Protein AF-A0A1Q4VQX5-F1 (afdb_monomer_lite)

pLDDT: mean 73.97, std 16.69, range [43.31, 92.75]

Secondary structure (DSSP, 8-state):
---GGGGGS-HHHHHHHHHHHHHHSTT--HHHHHHHHHHHHHHHHHHHH-TT------HHHHHHHHTSPPSPPPP-PPPPPPTT-PPPP---------------

Structure (mmCIF, N/CA/C/O backbone):
data_AF-A0A1Q4VQX5-F1
#
_entry.id   AF-A0A1Q4VQX5-F1
#
loop_
_atom_site.group_PDB
_atom_site.id
_atom_site.type_symbol
_atom_site.label_atom_id
_atom_site.label_alt_id
_atom_site.label_comp_id
_atom_site.label_asym_id
_atom_site.label_entity_id
_atom_site.label_seq_id
_atom_site.pdbx_PDB_ins_code
_atom_site.Cartn_x
_atom_site.Cartn_y
_atom_site.Cartn_z
_atom_site.occupancy
_atom_site.B_iso_or_equiv
_atom_site.auth_seq_id
_atom_site.auth_comp_id
_atom_site.auth_asym_id
_atom_site.auth_atom_id
_atom_site.pdbx_PDB_model_num
ATOM 1 N N . MET A 1 1 ? 8.903 11.183 5.050 1.00 47.25 1 MET A N 1
ATOM 2 C CA . MET A 1 1 ? 9.097 9.931 5.806 1.00 47.25 1 MET A CA 1
ATOM 3 C C . MET A 1 1 ? 8.687 8.812 4.871 1.00 47.25 1 MET A C 1
ATOM 5 O O . MET A 1 1 ? 7.566 8.856 4.380 1.00 47.25 1 MET A O 1
ATOM 9 N N . GLU A 1 2 ? 9.611 7.928 4.507 1.00 60.16 2 GLU A N 1
ATOM 10 C CA . GLU A 1 2 ? 9.315 6.804 3.613 1.00 60.16 2 GLU A CA 1
ATOM 11 C C . GLU A 1 2 ? 8.296 5.882 4.298 1.00 60.16 2 GLU A C 1
ATOM 13 O O . GLU A 1 2 ? 8.430 5.588 5.487 1.00 60.16 2 GLU A O 1
ATOM 18 N N . ASN A 1 3 ? 7.222 5.508 3.598 1.00 67.19 3 ASN A N 1
ATOM 19 C CA . ASN A 1 3 ? 6.211 4.629 4.177 1.00 67.19 3 ASN A CA 1
ATOM 20 C C . ASN A 1 3 ? 6.762 3.194 4.165 1.00 67.19 3 ASN A C 1
ATOM 22 O O . ASN A 1 3 ? 7.027 2.690 3.073 1.00 67.19 3 ASN A O 1
ATOM 26 N N . PRO A 1 4 ? 6.897 2.511 5.318 1.00 74.88 4 PRO A N 1
ATOM 27 C CA . PRO A 1 4 ? 7.467 1.163 5.379 1.00 74.88 4 PRO A CA 1
ATOM 28 C C . PRO A 1 4 ? 6.699 0.140 4.529 1.00 74.88 4 PRO A C 1
ATOM 30 O O . PRO A 1 4 ? 7.265 -0.875 4.138 1.00 74.88 4 PRO A O 1
ATOM 33 N N . ALA A 1 5 ? 5.437 0.415 4.182 1.00 75.12 5 ALA A N 1
ATOM 34 C CA . ALA A 1 5 ? 4.666 -0.400 3.248 1.00 75.12 5 ALA A CA 1
ATOM 35 C C . ALA A 1 5 ? 5.308 -0.479 1.849 1.00 75.12 5 ALA A C 1
ATOM 37 O O . ALA A 1 5 ? 5.175 -1.494 1.175 1.00 75.12 5 ALA A O 1
ATOM 38 N N . HIS A 1 6 ? 6.044 0.552 1.425 1.00 76.62 6 HIS A N 1
ATOM 39 C CA . HIS A 1 6 ? 6.742 0.587 0.137 1.00 76.62 6 HIS A CA 1
ATOM 40 C C . HIS A 1 6 ? 7.858 -0.468 0.041 1.00 76.62 6 HIS A C 1
ATOM 42 O O . HIS A 1 6 ? 8.197 -0.904 -1.053 1.00 76.62 6 HIS A O 1
ATOM 48 N N . ALA A 1 7 ? 8.399 -0.913 1.180 1.00 81.81 7 ALA A N 1
ATOM 49 C CA . ALA A 1 7 ? 9.442 -1.935 1.245 1.00 81.81 7 ALA A CA 1
ATOM 50 C C . ALA A 1 7 ? 8.899 -3.375 1.164 1.00 81.81 7 ALA A C 1
ATOM 52 O O . ALA A 1 7 ? 9.682 -4.322 1.145 1.00 81.81 7 ALA A O 1
ATOM 53 N N . LEU A 1 8 ? 7.572 -3.562 1.127 1.00 84.38 8 LEU A N 1
ATOM 54 C CA . LEU A 1 8 ? 6.953 -4.890 1.024 1.00 84.38 8 LEU A CA 1
ATOM 55 C C . LEU A 1 8 ? 7.036 -5.483 -0.384 1.00 84.38 8 LEU A C 1
ATOM 57 O O . LEU A 1 8 ? 6.838 -6.685 -0.540 1.00 84.38 8 LEU A O 1
ATOM 61 N N . LEU A 1 9 ? 7.329 -4.655 -1.389 1.00 86.12 9 LEU A N 1
ATOM 62 C CA . LEU A 1 9 ? 7.550 -5.078 -2.766 1.00 86.12 9 LEU A CA 1
ATOM 63 C C . LEU A 1 9 ? 8.932 -4.614 -3.247 1.00 86.12 9 LEU A C 1
ATOM 65 O O . LEU A 1 9 ? 9.359 -3.505 -2.911 1.00 86.12 9 LEU A O 1
ATOM 69 N N . PRO A 1 10 ? 9.614 -5.401 -4.098 1.00 89.00 10 PRO A N 1
ATOM 70 C CA . PRO A 1 10 ? 10.708 -4.895 -4.915 1.00 89.00 10 PRO A CA 1
ATOM 71 C C . PRO A 1 10 ? 10.251 -3.684 -5.739 1.00 89.00 10 PRO A C 1
ATOM 73 O O . PRO A 1 10 ? 9.117 -3.637 -6.216 1.00 89.00 10 PRO A O 1
ATOM 76 N N . ALA A 1 11 ? 11.147 -2.723 -5.981 1.00 86.06 11 ALA A N 1
ATOM 77 C CA . ALA A 1 11 ? 10.809 -1.497 -6.713 1.00 86.06 11 ALA A CA 1
ATOM 78 C C . ALA A 1 11 ? 10.208 -1.764 -8.110 1.00 86.06 11 ALA A C 1
ATOM 80 O O . ALA A 1 11 ? 9.307 -1.048 -8.544 1.00 86.06 11 ALA A O 1
ATOM 81 N N . SER A 1 12 ? 10.670 -2.809 -8.804 1.00 85.31 12 SER A N 1
ATOM 82 C CA . SER A 1 12 ? 10.137 -3.225 -10.107 1.00 85.31 12 SER A CA 1
ATOM 83 C C . SER A 1 12 ? 8.691 -3.722 -10.024 1.00 85.31 12 SER A C 1
ATOM 85 O O . SER A 1 12 ? 7.866 -3.321 -10.843 1.00 85.31 12 SER A O 1
ATOM 87 N N . GLU A 1 13 ? 8.358 -4.539 -9.022 1.00 87.88 13 GLU A N 1
ATOM 88 C CA . GLU A 1 13 ? 6.985 -5.005 -8.794 1.00 87.88 13 GLU A CA 1
ATOM 89 C C . GLU A 1 13 ? 6.078 -3.861 -8.351 1.00 87.88 13 GLU A C 1
ATOM 91 O O . GLU A 1 13 ? 4.962 -3.734 -8.846 1.00 87.88 13 GLU A O 1
ATOM 96 N N . PHE A 1 14 ? 6.574 -2.968 -7.494 1.00 88.56 14 PHE A N 1
ATOM 97 C CA . PHE A 1 14 ? 5.827 -1.783 -7.086 1.00 88.56 14 PHE A CA 1
ATOM 98 C C . PHE A 1 14 ? 5.426 -0.922 -8.296 1.00 88.56 14 PHE A C 1
ATOM 100 O O . PHE A 1 14 ? 4.278 -0.486 -8.410 1.00 88.56 14 PHE A O 1
ATOM 107 N N . LEU A 1 15 ? 6.351 -0.701 -9.238 1.00 89.12 15 LEU A N 1
ATOM 108 C CA . LEU A 1 15 ? 6.062 0.028 -10.475 1.00 89.12 15 LEU A CA 1
ATOM 109 C C . LEU A 1 15 ? 5.065 -0.717 -11.372 1.00 89.12 15 LEU A C 1
ATOM 111 O O . LEU A 1 15 ? 4.138 -0.084 -11.879 1.00 89.12 15 LEU A O 1
ATOM 115 N N . ALA A 1 16 ? 5.213 -2.035 -11.526 1.00 88.06 16 ALA A N 1
ATOM 116 C CA . ALA A 1 16 ? 4.313 -2.858 -12.337 1.00 88.06 16 ALA A CA 1
ATOM 117 C C . ALA A 1 16 ? 2.871 -2.859 -11.794 1.00 88.06 16 ALA A C 1
ATOM 119 O O . ALA A 1 16 ? 1.907 -2.683 -12.545 1.00 88.06 16 ALA A O 1
ATOM 120 N N . VAL A 1 17 ? 2.708 -2.976 -10.475 1.00 87.94 17 VAL A N 1
ATOM 121 C CA . VAL A 1 17 ? 1.391 -2.918 -9.829 1.00 87.94 17 VAL A CA 1
ATOM 122 C C . VAL A 1 17 ? 0.797 -1.511 -9.941 1.00 87.94 17 VAL A C 1
ATOM 124 O O . VAL A 1 17 ? -0.375 -1.361 -10.290 1.00 87.94 17 VAL A O 1
ATOM 127 N N . LYS A 1 18 ? 1.597 -0.454 -9.733 1.00 90.00 18 LYS A N 1
ATOM 128 C CA . LYS A 1 18 ? 1.142 0.937 -9.914 1.00 90.00 18 LYS A CA 1
ATOM 129 C C . LYS A 1 18 ? 0.646 1.198 -11.338 1.00 90.00 18 LYS A C 1
ATOM 131 O O . LYS A 1 18 ? -0.355 1.895 -11.528 1.00 90.00 18 LYS A O 1
ATOM 136 N N . GLU A 1 19 ? 1.337 0.662 -12.339 1.00 88.50 19 GLU A N 1
ATOM 137 C CA . GLU A 1 19 ? 0.908 0.759 -13.733 1.00 88.50 19 GLU A CA 1
ATOM 138 C C . GLU A 1 19 ? -0.416 0.028 -13.965 1.00 88.50 19 GLU A C 1
ATOM 140 O O . GLU A 1 19 ? -1.327 0.610 -14.549 1.00 88.50 19 GLU A O 1
ATOM 145 N N . THR A 1 20 ? -0.569 -1.176 -13.413 1.00 87.31 20 THR A N 1
ATOM 146 C CA . THR A 1 20 ? -1.816 -1.954 -13.486 1.00 87.31 20 THR A CA 1
ATOM 147 C C . THR A 1 20 ? -3.005 -1.175 -12.915 1.00 87.31 20 THR A C 1
ATOM 149 O O . THR A 1 20 ? -4.037 -1.055 -13.575 1.00 87.31 20 THR A O 1
ATOM 152 N N . ILE A 1 21 ? -2.844 -0.553 -11.739 1.00 87.12 21 ILE A N 1
ATOM 153 C CA . ILE A 1 21 ? -3.873 0.306 -11.123 1.00 87.12 21 ILE A CA 1
ATOM 154 C C . ILE A 1 21 ? -4.208 1.493 -12.033 1.00 87.12 21 ILE A C 1
ATOM 156 O O . ILE A 1 21 ? -5.378 1.830 -12.214 1.00 87.12 21 ILE A O 1
ATOM 160 N N . THR A 1 22 ? -3.190 2.122 -12.625 1.00 87.88 22 THR A N 1
ATOM 161 C CA . THR A 1 22 ? -3.365 3.282 -13.514 1.00 87.88 22 THR A CA 1
ATOM 162 C C . THR A 1 22 ? -4.110 2.903 -14.799 1.00 87.88 22 THR A C 1
ATOM 164 O O . THR A 1 22 ? -4.978 3.646 -15.249 1.00 87.88 22 THR A O 1
ATOM 167 N N . VAL A 1 23 ? -3.801 1.745 -15.392 1.00 84.50 23 VAL A N 1
ATOM 168 C CA . VAL A 1 23 ? -4.459 1.240 -16.609 1.00 84.50 23 VAL A CA 1
ATOM 169 C C . VAL A 1 23 ? -5.903 0.826 -16.327 1.00 84.50 23 VAL A C 1
ATOM 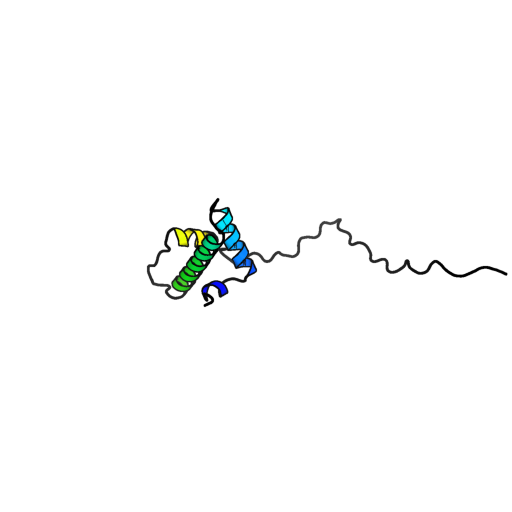171 O O . VAL A 1 23 ? -6.794 1.158 -17.109 1.00 84.50 23 VAL A O 1
ATOM 174 N N . GLY A 1 24 ? -6.148 0.152 -15.198 1.00 82.38 24 GLY A N 1
ATOM 175 C CA . GLY A 1 24 ? -7.493 -0.232 -14.762 1.00 82.38 24 GLY A CA 1
ATOM 176 C C . GLY A 1 24 ? -8.401 0.967 -14.471 1.00 82.38 24 GLY A C 1
ATOM 177 O O . GLY A 1 24 ? -9.616 0.873 -14.631 1.00 82.38 24 GLY A O 1
ATOM 178 N N . ASN A 1 25 ? -7.815 2.118 -14.129 1.00 79.69 25 ASN A N 1
ATOM 179 C CA . ASN A 1 25 ? -8.529 3.340 -13.775 1.00 79.69 25 ASN A CA 1
ATOM 180 C C . ASN A 1 25 ? -8.251 4.464 -14.776 1.00 79.69 25 ASN A C 1
ATOM 182 O O . ASN A 1 25 ? -7.472 5.389 -14.526 1.00 79.69 25 ASN A O 1
ATOM 186 N N . ARG A 1 26 ? -8.908 4.393 -15.938 1.00 79.38 26 ARG A N 1
ATOM 187 C CA . ARG A 1 26 ? -8.703 5.347 -17.036 1.00 79.38 26 ARG A CA 1
ATOM 188 C C . ARG A 1 26 ? -8.918 6.795 -16.558 1.00 79.38 26 ARG A C 1
ATOM 190 O O . ARG A 1 26 ? -9.991 7.143 -16.079 1.00 79.38 26 ARG A O 1
ATOM 197 N N . GLY A 1 27 ? -7.900 7.644 -16.719 1.00 81.06 27 GLY A N 1
ATOM 198 C CA . GLY A 1 27 ? -7.928 9.052 -16.293 1.00 81.06 27 GLY A CA 1
ATOM 199 C C . GLY A 1 27 ? -7.455 9.307 -14.855 1.00 81.06 27 GLY A C 1
ATOM 200 O O . GLY A 1 27 ? -7.400 10.460 -14.432 1.00 81.06 27 GLY A O 1
ATOM 201 N N . MET A 1 28 ? -7.071 8.267 -14.109 1.00 87.56 28 MET A N 1
ATOM 202 C CA . MET A 1 28 ? -6.513 8.417 -12.767 1.00 87.56 28 MET A CA 1
ATOM 203 C C . MET A 1 28 ? -5.072 8.968 -12.805 1.00 87.56 28 MET A C 1
ATOM 205 O O . MET A 1 28 ? -4.224 8.441 -13.531 1.00 87.56 28 MET A O 1
ATOM 209 N N . PRO A 1 29 ? -4.736 9.984 -11.984 1.00 89.81 29 PRO A N 1
ATOM 210 C CA . PRO A 1 29 ? -3.359 10.447 -11.831 1.00 89.81 29 PRO A CA 1
ATOM 211 C C . PRO A 1 29 ? -2.441 9.370 -11.233 1.00 89.81 29 PRO A C 1
ATOM 213 O O . PRO A 1 29 ? -2.797 8.712 -10.255 1.00 89.81 29 PRO A O 1
ATOM 216 N N . ARG A 1 30 ? -1.202 9.262 -11.732 1.00 85.88 30 ARG A N 1
ATOM 217 C CA . ARG A 1 30 ? -0.205 8.285 -11.240 1.00 85.88 30 ARG A CA 1
ATOM 218 C C . ARG A 1 30 ? 0.101 8.419 -9.742 1.00 85.88 30 ARG A C 1
ATOM 220 O O . ARG A 1 30 ? 0.307 7.414 -9.071 1.00 85.88 30 ARG A O 1
ATOM 227 N N . LEU A 1 31 ? 0.093 9.643 -9.208 1.00 89.25 31 LEU A N 1
ATOM 228 C CA . LEU A 1 31 ? 0.268 9.889 -7.769 1.00 89.25 31 LEU A CA 1
ATOM 229 C C . LEU A 1 31 ? -0.904 9.348 -6.939 1.00 89.25 31 LEU A C 1
ATOM 231 O O . LEU A 1 31 ? -0.716 8.922 -5.802 1.00 89.25 31 LEU A O 1
ATOM 235 N N . THR A 1 32 ? -2.115 9.335 -7.499 1.00 90.44 32 THR A N 1
ATOM 236 C CA . THR A 1 32 ? -3.280 8.716 -6.860 1.00 90.44 32 THR A CA 1
ATOM 237 C C . THR A 1 32 ? -3.134 7.198 -6.855 1.00 90.44 32 THR A C 1
ATOM 239 O O . THR A 1 32 ? -3.295 6.593 -5.800 1.00 90.44 32 THR A O 1
ATOM 242 N N . ALA A 1 33 ? -2.734 6.597 -7.980 1.00 88.62 33 ALA A N 1
ATOM 243 C CA . ALA A 1 33 ? -2.468 5.159 -8.061 1.00 88.62 33 ALA A CA 1
ATOM 244 C C . ALA A 1 33 ? -1.391 4.706 -7.055 1.00 88.62 33 ALA A C 1
ATOM 246 O O . ALA A 1 33 ? -1.544 3.686 -6.390 1.00 88.62 33 ALA A O 1
ATOM 247 N N . GLU A 1 34 ? -0.334 5.501 -6.869 1.00 91.31 34 GLU A N 1
ATOM 248 C CA . GLU A 1 34 ? 0.696 5.239 -5.858 1.00 91.31 34 GLU A CA 1
ATOM 249 C C . GLU A 1 34 ? 0.143 5.266 -4.429 1.00 91.31 34 GLU A C 1
ATOM 251 O O . GLU A 1 34 ? 0.403 4.362 -3.637 1.00 91.31 34 GLU A O 1
ATOM 256 N N . ARG A 1 35 ? -0.670 6.276 -4.098 1.00 90.75 35 ARG A N 1
ATOM 257 C CA . ARG A 1 35 ? -1.316 6.380 -2.781 1.00 90.75 35 ARG A CA 1
ATOM 258 C C . ARG A 1 35 ? -2.269 5.220 -2.511 1.00 90.75 35 ARG A C 1
ATOM 260 O O . ARG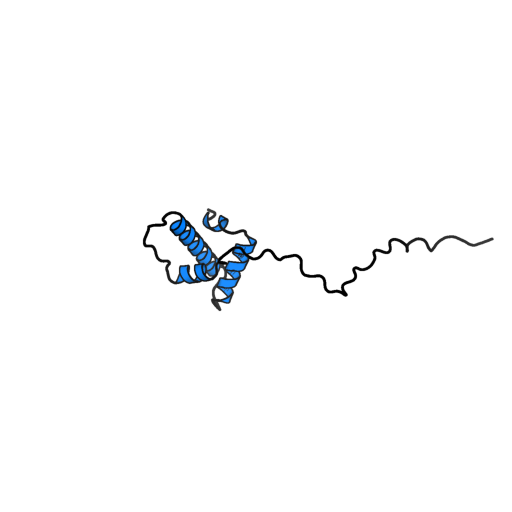 A 1 35 ? -2.396 4.818 -1.356 1.00 90.75 35 ARG A O 1
ATOM 267 N N . ILE A 1 36 ? -2.943 4.716 -3.543 1.00 90.62 36 ILE A N 1
ATOM 268 C CA . ILE A 1 36 ? -3.808 3.535 -3.461 1.00 90.62 36 ILE A CA 1
ATOM 269 C C . ILE A 1 36 ? -2.965 2.296 -3.156 1.00 90.62 36 ILE A C 1
ATOM 271 O O . ILE A 1 36 ? -3.241 1.601 -2.180 1.00 90.62 36 ILE A O 1
ATOM 275 N N . LEU A 1 37 ? -1.891 2.074 -3.919 1.00 91.50 37 LEU A N 1
ATOM 276 C CA . LEU A 1 37 ? -0.987 0.942 -3.721 1.00 91.50 37 LEU A CA 1
ATOM 277 C C . LEU A 1 37 ? -0.377 0.929 -2.314 1.00 91.50 37 LEU A C 1
ATOM 279 O O . LEU A 1 37 ? -0.396 -0.091 -1.631 1.00 91.50 37 LEU A O 1
ATOM 283 N N . VAL A 1 38 ? 0.104 2.076 -1.835 1.00 92.75 38 VAL A N 1
ATOM 284 C CA . VAL A 1 38 ? 0.684 2.195 -0.489 1.00 92.75 38 VAL A CA 1
ATOM 285 C C . VAL A 1 38 ? -0.338 1.866 0.608 1.00 92.75 38 VAL A C 1
ATOM 2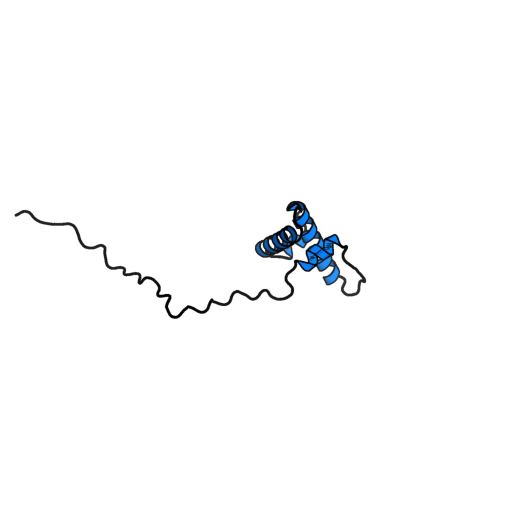87 O O . VAL A 1 38 ? 0.010 1.214 1.592 1.00 92.75 38 VAL A O 1
ATOM 290 N N . GLN A 1 39 ? -1.600 2.276 0.452 1.00 91.69 39 GLN A N 1
ATOM 291 C CA . GLN A 1 39 ? -2.657 1.942 1.413 1.00 91.69 39 GLN A CA 1
ATOM 292 C C . GLN A 1 39 ? -3.056 0.463 1.354 1.00 91.69 39 GLN A C 1
ATOM 294 O O . GLN A 1 39 ? -3.281 -0.134 2.406 1.00 91.69 39 GLN A O 1
ATOM 299 N N . ALA A 1 40 ? -3.087 -0.141 0.163 1.00 90.56 40 ALA A N 1
ATOM 300 C CA . ALA A 1 40 ? -3.296 -1.579 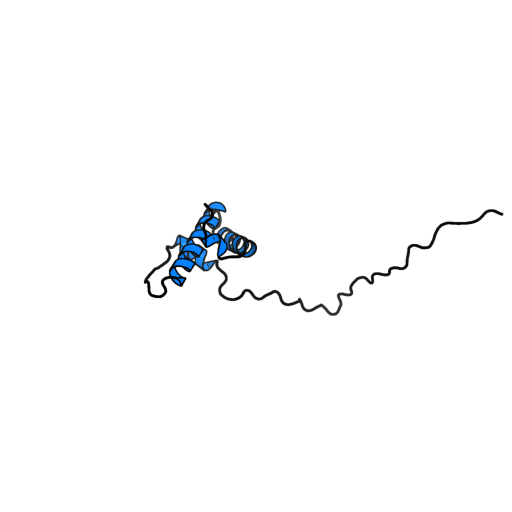-0.001 1.00 90.56 40 ALA A CA 1
ATOM 301 C C . ALA A 1 40 ? -2.202 -2.388 0.705 1.00 90.56 40 ALA A C 1
ATOM 303 O O . ALA A 1 40 ? -2.508 -3.270 1.504 1.00 90.56 40 ALA A O 1
ATOM 304 N N . LEU A 1 41 ? -0.933 -2.022 0.511 1.00 91.31 41 LEU A N 1
ATOM 305 C CA . LEU A 1 41 ? 0.203 -2.659 1.183 1.00 91.31 41 LEU A CA 1
ATOM 306 C C . LEU A 1 41 ? 0.154 -2.488 2.708 1.00 91.31 41 LEU A C 1
ATOM 308 O O . LEU A 1 41 ? 0.406 -3.442 3.445 1.00 91.31 41 LEU A O 1
ATOM 312 N N . ALA A 1 42 ? -0.226 -1.305 3.197 1.00 89.56 42 ALA A N 1
ATOM 313 C CA . ALA A 1 42 ? -0.418 -1.079 4.627 1.00 89.56 42 ALA A CA 1
ATOM 314 C C . ALA A 1 42 ? -1.539 -1.965 5.196 1.00 89.56 42 ALA A C 1
ATOM 316 O O . ALA A 1 42 ? -1.349 -2.592 6.237 1.00 89.56 42 ALA A O 1
ATOM 317 N N . PHE A 1 43 ? -2.671 -2.075 4.495 1.00 88.56 43 PHE A N 1
ATOM 318 C CA . PHE A 1 43 ? -3.773 -2.945 4.899 1.00 88.56 43 PHE A CA 1
ATOM 319 C C . PHE A 1 43 ? -3.357 -4.423 4.920 1.00 88.56 43 PHE A C 1
ATOM 321 O O . PHE A 1 43 ? -3.620 -5.106 5.908 1.00 88.56 43 PHE A O 1
ATOM 328 N N . VAL A 1 44 ? -2.643 -4.906 3.897 1.00 88.31 44 VAL A N 1
ATOM 329 C CA . VAL A 1 44 ? -2.102 -6.279 3.852 1.00 88.31 44 VAL A CA 1
ATOM 330 C C . VAL A 1 44 ? -1.159 -6.536 5.031 1.00 88.31 44 VAL A C 1
ATOM 332 O O . VAL A 1 44 ? -1.287 -7.557 5.706 1.00 88.31 44 VAL A O 1
ATOM 335 N N . ALA A 1 45 ? -0.257 -5.600 5.341 1.00 90.06 45 ALA A N 1
ATOM 336 C CA . ALA A 1 45 ? 0.635 -5.713 6.494 1.00 90.06 45 ALA A CA 1
ATOM 337 C C . ALA A 1 45 ? -0.136 -5.767 7.823 1.00 90.06 45 ALA A C 1
ATOM 339 O O . ALA A 1 45 ? 0.186 -6.566 8.706 1.00 90.06 45 ALA A O 1
ATOM 340 N N . THR A 1 46 ? -1.182 -4.949 7.965 1.00 90.50 46 THR A N 1
ATOM 341 C CA . THR A 1 46 ? -2.072 -4.974 9.130 1.00 90.50 46 THR A CA 1
ATOM 342 C C . THR A 1 46 ? -2.822 -6.304 9.230 1.00 90.50 46 THR A C 1
ATOM 344 O O . THR A 1 46 ? -2.803 -6.917 10.295 1.00 90.50 46 THR A O 1
ATOM 347 N N . ALA A 1 47 ? -3.417 -6.799 8.144 1.00 89.00 47 ALA A N 1
ATOM 348 C CA . ALA A 1 47 ? -4.129 -8.078 8.112 1.00 89.00 47 ALA A CA 1
ATOM 349 C C . ALA A 1 47 ? -3.205 -9.264 8.437 1.00 89.00 47 ALA A C 1
ATOM 351 O O . ALA A 1 47 ? -3.575 -10.167 9.188 1.00 89.00 47 ALA A O 1
ATOM 352 N N . ALA A 1 48 ? -1.966 -9.236 7.936 1.00 88.50 48 ALA A N 1
ATOM 353 C CA . ALA A 1 48 ? -0.955 -10.239 8.248 1.00 88.50 48 ALA A CA 1
ATOM 354 C C . ALA A 1 48 ? -0.555 -10.222 9.733 1.00 88.50 48 ALA A C 1
ATOM 356 O O . ALA A 1 48 ? -0.360 -11.285 10.324 1.00 88.50 48 ALA A O 1
ATOM 357 N N . ARG A 1 49 ? -0.465 -9.032 10.343 1.00 91.00 49 ARG A N 1
ATOM 358 C CA . ARG A 1 49 ? -0.142 -8.852 11.766 1.00 91.00 49 ARG A CA 1
ATOM 359 C C . ARG A 1 49 ? -1.301 -9.228 12.693 1.00 91.00 49 ARG A C 1
ATOM 361 O O . ARG A 1 49 ? -1.063 -9.790 13.758 1.00 91.00 49 ARG A O 1
ATOM 368 N N . TYR A 1 50 ? -2.539 -8.932 12.305 1.00 90.81 50 TYR A N 1
ATOM 369 C CA . TYR A 1 50 ? -3.740 -9.120 13.124 1.00 90.81 50 TYR A CA 1
ATOM 370 C C . TYR A 1 50 ? -4.681 -10.158 12.507 1.00 90.81 50 TYR A C 1
ATOM 372 O O . TYR A 1 50 ? -5.806 -9.859 12.122 1.00 90.81 50 TYR A O 1
ATOM 380 N N . ARG A 1 51 ? -4.218 -11.411 12.458 1.00 88.62 51 ARG A N 1
ATOM 381 C CA . ARG A 1 51 ? -4.873 -12.530 11.748 1.00 88.62 51 ARG A CA 1
ATOM 382 C C . ARG A 1 51 ? -6.317 -12.822 12.175 1.00 88.62 51 ARG A C 1
ATOM 384 O O . ARG A 1 51 ? -7.068 -13.377 11.386 1.00 88.62 51 ARG A O 1
ATOM 391 N N . ASN A 1 52 ? -6.691 -12.456 13.402 1.00 92.12 52 ASN A N 1
ATOM 392 C CA . ASN A 1 52 ? -8.020 -12.712 13.971 1.00 92.12 52 ASN A CA 1
ATOM 393 C C . ASN A 1 52 ? -8.904 -11.455 14.026 1.00 92.12 52 ASN A C 1
ATOM 395 O O . ASN A 1 52 ? -10.003 -11.503 14.574 1.00 92.12 52 ASN A O 1
ATOM 399 N N . ALA A 1 53 ? -8.422 -10.315 13.523 1.00 88.88 53 ALA A N 1
ATOM 400 C CA . ALA A 1 53 ? -9.206 -9.091 13.502 1.00 88.88 53 ALA A CA 1
ATOM 401 C C . ALA A 1 53 ? -10.182 -9.105 12.319 1.00 88.88 53 ALA A C 1
ATOM 403 O O . ALA A 1 53 ? -9.794 -9.369 11.182 1.00 88.88 53 ALA A O 1
ATOM 404 N N . ALA A 1 54 ? -11.443 -8.766 12.583 1.00 88.00 54 ALA A N 1
ATOM 405 C CA . ALA A 1 54 ? -12.428 -8.527 11.537 1.00 88.00 54 ALA A CA 1
ATOM 406 C C . ALA A 1 54 ? -12.200 -7.132 10.937 1.00 88.00 54 ALA A C 1
ATOM 408 O O . ALA A 1 54 ? -12.725 -6.135 11.430 1.00 88.00 54 ALA A O 1
ATOM 409 N N . ILE A 1 55 ? -11.373 -7.064 9.894 1.00 88.69 55 ILE A N 1
ATOM 410 C CA . ILE A 1 55 ? -11.089 -5.840 9.139 1.00 88.69 55 ILE A CA 1
ATOM 411 C C . ILE A 1 55 ? -11.445 -6.042 7.668 1.00 88.69 55 ILE A C 1
ATOM 413 O O . ILE A 1 55 ? -11.241 -7.122 7.117 1.00 88.69 55 ILE A O 1
ATOM 417 N N . ALA A 1 56 ? -11.962 -4.998 7.027 1.00 87.88 56 ALA A N 1
ATOM 418 C CA . ALA A 1 56 ? -12.265 -4.989 5.600 1.00 87.88 56 ALA A CA 1
ATOM 419 C C . ALA A 1 56 ? -11.599 -3.768 4.948 1.00 87.88 56 ALA A C 1
ATOM 421 O O . ALA A 1 56 ? -11.563 -2.701 5.574 1.00 87.88 56 ALA A O 1
ATOM 422 N N . PRO A 1 57 ? -11.060 -3.896 3.724 1.00 85.06 57 PRO A N 1
ATOM 423 C CA . PRO A 1 57 ? -10.516 -2.753 3.012 1.00 85.06 57 PRO A CA 1
ATOM 424 C C . PRO A 1 57 ? -11.649 -1.811 2.588 1.00 85.06 57 PRO A C 1
ATOM 426 O O . PRO A 1 57 ? -12.793 -2.218 2.384 1.00 85.06 57 PRO A O 1
ATOM 429 N N . SER A 1 58 ? -11.333 -0.527 2.435 1.00 86.38 58 SER A N 1
ATOM 430 C CA . SER A 1 58 ? -12.246 0.395 1.757 1.00 86.38 58 SER A CA 1
ATOM 431 C C . SER A 1 58 ? -12.264 0.098 0.254 1.00 86.38 58 SER A C 1
ATOM 43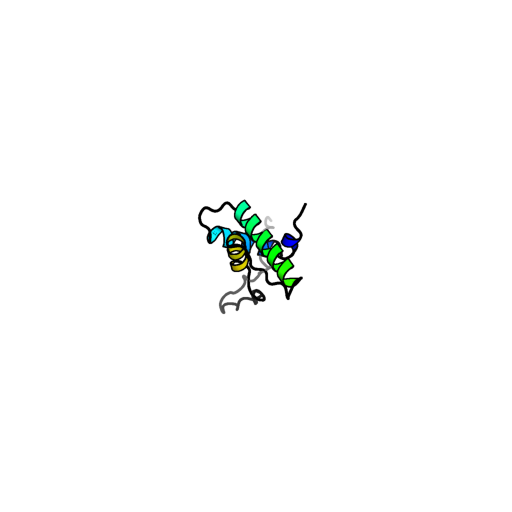3 O O . SER A 1 58 ? -11.308 -0.462 -0.275 1.00 86.38 58 SER A O 1
ATOM 435 N N . ARG A 1 59 ? -13.308 0.537 -0.462 1.00 82.62 59 ARG A N 1
ATOM 436 C CA . ARG A 1 59 ? -13.439 0.323 -1.918 1.00 82.62 59 ARG A CA 1
ATOM 437 C C . ARG A 1 59 ? -12.203 0.766 -2.714 1.00 82.62 59 ARG A C 1
ATOM 439 O O . ARG A 1 59 ? -11.790 0.095 -3.643 1.00 82.62 59 ARG A O 1
ATOM 446 N N . VAL A 1 60 ? -11.599 1.885 -2.323 1.00 81.81 60 VAL A N 1
ATOM 447 C CA . VAL A 1 60 ? -10.392 2.420 -2.974 1.00 81.81 60 VAL A CA 1
ATOM 448 C C . VAL A 1 60 ? -9.165 1.542 -2.702 1.00 81.81 60 VAL A C 1
ATOM 450 O O . VAL A 1 60 ? -8.308 1.384 -3.561 1.00 81.81 60 VAL A O 1
ATOM 453 N N . VAL A 1 61 ? -9.065 0.968 -1.503 1.00 81.00 61 VAL A N 1
ATOM 454 C CA . VAL A 1 61 ? -7.960 0.079 -1.110 1.00 81.00 61 VAL A CA 1
ATOM 455 C C . VAL A 1 61 ? -8.104 -1.301 -1.754 1.00 81.00 61 VAL A C 1
ATOM 457 O O . VAL A 1 61 ? -7.105 -1.908 -2.130 1.00 81.00 61 VAL A O 1
ATOM 460 N N . ASP A 1 62 ? -9.341 -1.762 -1.922 1.00 82.50 62 ASP A N 1
ATOM 461 C CA . ASP A 1 62 ? -9.705 -3.010 -2.592 1.00 82.50 62 ASP A CA 1
ATOM 462 C C . ASP A 1 62 ? -9.230 -3.044 -4.056 1.00 82.50 62 ASP A C 1
ATOM 464 O O . ASP A 1 62 ? -8.615 -4.016 -4.486 1.00 82.50 62 ASP A O 1
ATOM 468 N N . GLU A 1 63 ? -9.366 -1.936 -4.793 1.00 77.75 63 GLU A N 1
ATOM 469 C CA . GLU A 1 63 ? -8.821 -1.810 -6.156 1.00 77.75 63 GLU A CA 1
ATOM 470 C C . GLU A 1 63 ? -7.298 -2.027 -6.204 1.00 77.75 63 GLU A C 1
ATOM 472 O O . GLU A 1 63 ? -6.781 -2.687 -7.107 1.00 77.75 63 GLU A O 1
ATOM 477 N N . GLY A 1 64 ? -6.571 -1.498 -5.214 1.00 74.81 64 GLY A N 1
ATOM 478 C CA . GLY A 1 64 ? -5.127 -1.692 -5.088 1.00 74.81 64 GLY A CA 1
ATOM 479 C C . GLY A 1 64 ? -4.749 -3.115 -4.682 1.00 74.81 64 GLY A C 1
ATOM 480 O O . GLY A 1 64 ? -3.775 -3.655 -5.199 1.00 74.81 64 GLY A O 1
ATOM 481 N N . TRP A 1 65 ? -5.532 -3.735 -3.795 1.00 75.38 65 TRP A N 1
ATOM 482 C CA . TRP A 1 65 ? -5.373 -5.137 -3.405 1.00 75.38 65 TRP A CA 1
ATOM 483 C C . TRP A 1 65 ? -5.543 -6.064 -4.611 1.00 75.38 65 TRP A C 1
ATOM 485 O O . TRP A 1 65 ? -4.732 -6.964 -4.812 1.00 75.38 65 TRP A O 1
ATOM 495 N N . HIS A 1 66 ? -6.567 -5.840 -5.435 1.00 78.38 66 HIS A N 1
ATOM 496 C CA . HIS A 1 66 ? -6.845 -6.664 -6.613 1.00 78.38 66 HIS A CA 1
ATOM 497 C C . HIS A 1 66 ? -5.764 -6.584 -7.696 1.00 78.38 66 HIS A C 1
ATOM 499 O O . HIS A 1 66 ? -5.642 -7.505 -8.501 1.00 78.38 66 HIS A O 1
ATOM 505 N N . ALA A 1 67 ? -4.969 -5.513 -7.709 1.00 80.12 67 ALA A N 1
ATOM 506 C CA . ALA A 1 67 ? -3.836 -5.370 -8.616 1.00 80.12 67 ALA A CA 1
ATOM 507 C C . ALA A 1 67 ? -2.565 -6.098 -8.134 1.00 80.12 67 ALA A C 1
ATOM 509 O O . ALA A 1 67 ? -1.602 -6.192 -8.897 1.00 80.12 67 ALA A O 1
ATOM 510 N N . LEU A 1 68 ? -2.527 -6.592 -6.888 1.00 77.62 68 LEU A N 1
ATOM 511 C CA . LEU A 1 68 ? -1.364 -7.303 -6.360 1.00 77.62 68 LEU A CA 1
ATOM 512 C C . LEU A 1 68 ? -1.250 -8.708 -6.974 1.00 77.62 68 LEU A C 1
ATOM 514 O O . LEU A 1 68 ? -2.254 -9.414 -7.101 1.00 77.62 68 LEU A O 1
ATOM 518 N N . PRO A 1 69 ? -0.029 -9.161 -7.305 1.00 68.44 69 PRO A N 1
ATOM 519 C CA . PRO A 1 69 ? 0.186 -10.540 -7.718 1.00 68.44 69 PRO A CA 1
ATOM 520 C C . PRO A 1 69 ? -0.154 -11.501 -6.566 1.00 68.44 69 PRO A C 1
ATOM 522 O O . PRO A 1 69 ? 0.326 -11.348 -5.443 1.00 68.44 69 PRO A O 1
ATOM 525 N N . ILE A 1 70 ? -0.983 -12.511 -6.844 1.00 62.78 70 ILE A N 1
ATOM 526 C CA . ILE A 1 70 ? -1.276 -13.616 -5.923 1.00 62.78 70 ILE A CA 1
ATOM 527 C C . ILE A 1 70 ? -0.395 -14.815 -6.297 1.00 62.78 70 ILE A C 1
ATOM 529 O O . ILE A 1 70 ? -0.517 -15.372 -7.387 1.00 62.78 70 ILE A O 1
ATOM 533 N N . GLY A 1 71 ? 0.479 -15.222 -5.371 1.00 61.16 71 GLY A N 1
ATOM 534 C CA . GLY A 1 71 ? 1.382 -16.373 -5.520 1.00 61.16 71 GLY A CA 1
ATOM 535 C C . GLY A 1 71 ? 2.778 -16.010 -6.048 1.00 61.16 71 GLY A C 1
ATOM 536 O O . GLY A 1 71 ? 3.001 -14.870 -6.452 1.00 61.16 71 GLY A O 1
ATOM 537 N N . PRO A 1 72 ? 3.747 -16.949 -6.019 1.00 44.88 72 PRO A N 1
ATOM 538 C CA . PRO A 1 72 ? 5.063 -16.703 -6.591 1.00 44.88 72 PRO A CA 1
ATOM 539 C C . PRO A 1 72 ? 4.898 -16.423 -8.084 1.00 44.88 72 PRO A C 1
ATOM 541 O O . PRO A 1 72 ? 4.427 -17.275 -8.840 1.00 44.88 72 PRO A O 1
ATOM 544 N N . THR A 1 73 ? 5.285 -15.219 -8.498 1.00 51.78 73 THR A N 1
ATOM 545 C CA . THR A 1 73 ? 5.505 -14.870 -9.897 1.00 51.78 73 THR A CA 1
ATOM 546 C C . THR A 1 73 ? 6.367 -15.978 -10.508 1.00 51.78 73 THR A C 1
ATOM 548 O O . THR A 1 73 ? 7.430 -16.284 -9.955 1.00 51.78 73 THR A O 1
ATOM 551 N N . PRO A 1 74 ? 5.933 -16.650 -11.593 1.00 48.66 74 PRO A N 1
ATOM 552 C CA . PRO A 1 74 ? 6.783 -17.632 -12.236 1.00 48.66 74 PRO A CA 1
ATOM 553 C C . PRO A 1 74 ? 8.061 -16.907 -12.641 1.00 48.66 74 PRO A C 1
ATOM 555 O O . PRO A 1 74 ? 8.021 -15.954 -13.421 1.00 48.66 74 PRO A O 1
ATOM 558 N N . GLN A 1 75 ? 9.195 -17.332 -12.080 1.00 49.25 75 GLN A N 1
ATOM 559 C CA . GLN A 1 75 ? 10.485 -16.905 -12.600 1.00 49.25 75 GLN A CA 1
ATOM 560 C C . GLN A 1 75 ? 10.458 -17.218 -14.096 1.00 49.25 75 GLN A C 1
ATOM 562 O O . GLN A 1 75 ? 10.076 -18.343 -14.441 1.00 49.25 75 GLN A O 1
ATOM 567 N N . PRO A 1 76 ? 10.796 -16.272 -14.989 1.00 54.09 76 PRO A N 1
ATOM 568 C CA . PRO A 1 76 ? 10.905 -16.594 -16.397 1.00 54.09 76 PRO A CA 1
ATOM 569 C C . PRO A 1 76 ? 11.955 -17.700 -16.509 1.00 54.09 76 PRO A C 1
ATOM 571 O O . PRO A 1 76 ? 13.152 -17.466 -16.344 1.00 54.09 76 PRO A O 1
ATOM 574 N N . GLY A 1 77 ? 11.490 -18.936 -16.703 1.00 55.00 77 GLY A N 1
ATOM 575 C CA . GLY A 1 77 ? 12.364 -20.052 -17.014 1.00 55.00 77 GLY A CA 1
ATOM 576 C C . GLY A 1 77 ? 13.155 -19.702 -18.274 1.00 55.00 77 GLY A C 1
ATOM 577 O O . GLY A 1 77 ? 12.679 -18.900 -19.087 1.00 55.00 77 GLY A O 1
ATOM 578 N N . PRO A 1 78 ? 14.363 -20.257 -18.458 1.00 65.06 78 PRO A N 1
ATOM 579 C CA . PRO A 1 78 ? 15.108 -20.031 -19.687 1.00 65.06 78 PRO A CA 1
ATOM 580 C C . PRO A 1 78 ? 14.203 -20.387 -20.872 1.00 65.06 78 PRO A C 1
ATOM 582 O O . PRO A 1 78 ? 13.702 -21.509 -20.952 1.00 65.06 78 PRO A O 1
ATOM 585 N N . MET A 1 79 ? 13.942 -19.411 -21.752 1.00 59.72 79 MET A N 1
ATOM 586 C CA . MET A 1 79 ? 13.104 -19.622 -22.931 1.00 59.72 79 MET A CA 1
ATOM 587 C C . MET A 1 79 ? 13.630 -20.837 -23.710 1.00 59.72 79 MET A C 1
ATOM 589 O O . MET A 1 79 ? 14.847 -20.936 -23.917 1.00 59.72 79 MET A O 1
ATOM 593 N N . PRO A 1 80 ? 12.759 -21.761 -24.154 1.00 63.25 80 PRO A N 1
ATOM 594 C CA . PRO A 1 80 ? 13.193 -22.845 -25.020 1.00 63.25 80 PRO A CA 1
ATOM 595 C C . PRO A 1 80 ? 13.808 -22.235 -26.285 1.00 63.25 80 PRO A C 1
ATOM 597 O O . PRO A 1 80 ? 13.166 -21.453 -26.987 1.00 63.25 80 PRO A O 1
ATOM 600 N N . ARG A 1 81 ? 15.080 -22.556 -26.556 1.00 68.88 81 ARG A N 1
ATOM 601 C CA . ARG A 1 81 ? 15.742 -22.125 -27.794 1.00 68.88 81 ARG A CA 1
ATOM 602 C C . ARG A 1 81 ? 14.984 -22.712 -28.977 1.00 68.88 81 ARG A C 1
ATOM 604 O O . ARG A 1 81 ? 14.758 -23.919 -29.025 1.00 68.88 81 ARG A O 1
ATOM 611 N N . ASN A 1 82 ? 14.657 -21.871 -29.952 1.00 62.66 82 ASN A N 1
ATOM 612 C CA . ASN A 1 82 ? 14.152 -22.348 -31.231 1.00 62.66 82 ASN A CA 1
ATOM 613 C C . ASN A 1 82 ? 15.257 -23.155 -31.944 1.00 62.66 82 ASN A C 1
ATOM 615 O O . ASN A 1 82 ? 16.385 -22.651 -32.045 1.00 62.66 82 ASN A O 1
ATOM 619 N N . PRO A 1 83 ? 14.974 -24.370 -32.454 1.00 57.00 83 PRO A N 1
ATOM 620 C CA . PRO A 1 83 ? 15.904 -25.131 -33.285 1.00 57.00 83 PRO A CA 1
ATOM 621 C C . PRO A 1 83 ? 16.076 -24.409 -34.629 1.00 57.00 83 PRO A C 1
ATOM 623 O O . PRO A 1 83 ? 15.372 -24.665 -35.598 1.00 57.00 83 PRO A O 1
ATOM 626 N N . GLY A 1 84 ? 16.969 -23.424 -34.651 1.00 57.25 84 GLY A N 1
ATOM 627 C CA . GLY A 1 84 ? 17.210 -22.538 -35.792 1.00 57.25 84 GLY A CA 1
ATOM 628 C C . GLY A 1 84 ? 17.879 -21.216 -35.413 1.00 57.25 84 GLY A C 1
ATOM 629 O O . GLY A 1 84 ? 18.409 -20.529 -36.280 1.00 57.25 84 GLY A O 1
ATOM 630 N N . GLN A 1 85 ? 17.911 -20.862 -34.124 1.00 55.81 85 GLN A N 1
ATOM 631 C CA . GLN A 1 85 ? 18.618 -19.674 -33.651 1.00 55.81 85 GLN A CA 1
ATOM 632 C C . GLN A 1 85 ? 20.115 -19.987 -33.468 1.00 55.81 85 GLN A C 1
ATOM 634 O O . GLN A 1 85 ? 20.591 -20.255 -32.365 1.00 55.81 85 GLN A O 1
ATOM 639 N N . SER A 1 86 ? 20.859 -20.010 -34.575 1.00 56.34 86 SER A N 1
ATOM 640 C CA . SER A 1 86 ? 22.324 -20.060 -34.547 1.00 56.34 86 SER A CA 1
ATOM 641 C C . SER A 1 86 ? 22.872 -18.700 -34.113 1.00 56.34 86 SER A C 1
ATOM 643 O O . SER A 1 86 ? 22.558 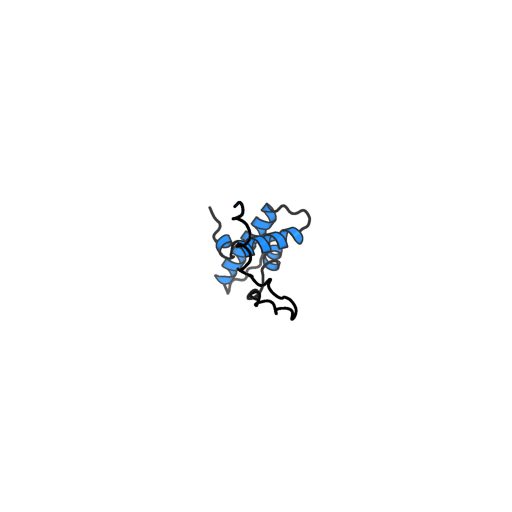-17.677 -34.718 1.00 56.34 86 SER A O 1
ATOM 645 N N . LEU A 1 87 ? 23.701 -18.687 -33.066 1.00 58.53 87 LEU A N 1
ATOM 646 C CA . LEU A 1 87 ? 24.542 -17.535 -32.734 1.00 58.53 87 LEU A CA 1
ATOM 647 C C . LEU A 1 87 ? 25.454 -17.224 -33.934 1.00 58.53 87 LEU A C 1
ATOM 649 O O . LEU A 1 87 ? 25.952 -18.171 -34.553 1.00 58.53 87 LEU A O 1
ATOM 653 N N . PRO A 1 88 ? 25.732 -15.948 -34.256 1.00 50.16 88 PRO A N 1
ATOM 654 C CA . PRO A 1 88 ? 26.832 -15.644 -35.155 1.00 50.16 88 PRO A CA 1
ATOM 655 C C . PRO A 1 88 ? 28.110 -16.215 -34.534 1.00 50.16 88 PRO A C 1
ATOM 657 O O . PRO A 1 88 ? 28.455 -15.922 -33.386 1.00 50.16 88 PRO A O 1
ATOM 660 N N . ARG A 1 89 ? 28.774 -17.094 -35.286 1.00 47.00 89 ARG A N 1
ATOM 661 C CA . ARG A 1 89 ? 30.103 -17.596 -34.963 1.00 47.00 89 ARG A CA 1
ATOM 662 C C . ARG A 1 89 ? 30.999 -16.369 -34.830 1.00 47.00 89 ARG A C 1
ATOM 664 O O . ARG A 1 89 ? 31.112 -15.580 -35.761 1.00 47.00 89 ARG A O 1
ATOM 671 N N . ALA A 1 90 ? 31.579 -16.168 -33.653 1.00 53.47 90 ALA A N 1
ATOM 672 C CA . ALA A 1 90 ? 32.656 -15.207 -33.490 1.00 53.47 90 ALA A CA 1
ATOM 673 C C . ALA A 1 90 ? 33.879 -15.782 -34.218 1.00 53.47 90 ALA A C 1
ATOM 675 O O . ALA A 1 90 ? 34.716 -16.455 -33.619 1.00 53.47 90 ALA A O 1
ATOM 676 N N . ASP A 1 91 ? 33.932 -15.590 -35.534 1.00 44.84 91 ASP A N 1
ATOM 677 C CA . ASP A 1 91 ? 35.106 -15.883 -36.341 1.00 44.84 91 ASP A CA 1
ATOM 678 C C . ASP A 1 91 ? 36.156 -14.810 -36.041 1.00 44.84 91 ASP A C 1
ATOM 680 O O . ASP A 1 91 ? 36.258 -13.773 -36.689 1.00 44.84 91 ASP A O 1
ATOM 684 N N . GLY A 1 92 ? 36.934 -15.056 -34.989 1.00 54.84 92 GLY A N 1
ATOM 685 C CA . GLY A 1 92 ? 38.103 -14.267 -34.619 1.00 54.84 92 GLY A CA 1
ATOM 686 C C . GLY A 1 92 ? 39.289 -14.483 -35.559 1.00 54.84 92 GLY A C 1
ATOM 687 O O . GLY A 1 92 ? 40.384 -14.705 -35.059 1.00 54.84 92 GLY A O 1
ATOM 688 N N . GLN A 1 93 ? 39.085 -14.458 -36.883 1.00 50.81 93 GLN A N 1
ATOM 689 C CA . GLN A 1 93 ? 40.145 -14.588 -37.893 1.00 50.81 93 GLN A CA 1
ATOM 690 C C . GLN A 1 93 ? 39.829 -13.816 -39.188 1.00 50.81 93 GLN A C 1
ATOM 692 O O . GLN A 1 93 ? 39.695 -14.417 -40.246 1.00 50.81 93 GLN A O 1
ATOM 697 N N . GLU A 1 94 ? 39.752 -12.482 -39.141 1.00 44.53 94 GLU A N 1
ATOM 698 C CA . GLU A 1 94 ? 39.880 -11.662 -40.361 1.00 44.53 94 GLU A CA 1
ATOM 699 C C . GLU A 1 94 ? 40.390 -10.239 -40.064 1.00 44.53 94 GLU A C 1
ATOM 701 O O . GLU A 1 94 ? 39.687 -9.261 -40.266 1.00 44.53 94 GLU A O 1
ATOM 706 N N . LEU A 1 95 ? 41.622 -10.096 -39.558 1.00 47.78 95 LEU A N 1
ATOM 707 C CA . LEU A 1 95 ? 42.330 -8.799 -39.515 1.00 47.78 95 LEU A CA 1
ATOM 708 C C . LEU A 1 95 ? 43.853 -8.971 -39.695 1.00 47.78 95 LEU A C 1
ATOM 710 O O . LEU A 1 95 ? 44.654 -8.391 -38.970 1.00 47.78 95 LEU A O 1
ATOM 714 N N . LEU A 1 96 ? 44.277 -9.784 -40.669 1.00 51.41 96 LEU A N 1
ATOM 715 C CA . LEU A 1 96 ? 45.678 -9.847 -41.118 1.00 51.41 96 LEU A CA 1
ATOM 716 C C . LEU A 1 96 ? 45.774 -9.989 -42.646 1.00 51.41 96 LEU A C 1
ATOM 718 O O . LEU A 1 96 ? 46.377 -10.927 -43.166 1.00 51.41 96 LEU A O 1
ATOM 722 N N . ARG A 1 97 ? 45.188 -9.047 -43.395 1.00 50.22 97 ARG A N 1
ATOM 723 C CA . ARG A 1 97 ? 45.562 -8.813 -44.800 1.00 50.22 97 ARG A CA 1
ATOM 724 C C . ARG A 1 97 ? 45.566 -7.320 -45.132 1.00 50.22 97 ARG A C 1
ATOM 726 O O . ARG A 1 97 ? 44.552 -6.651 -44.992 1.00 50.22 97 ARG A O 1
ATOM 733 N N . GLY A 1 98 ? 46.720 -6.862 -45.621 1.00 43.31 98 GLY A N 1
ATOM 734 C CA . GLY A 1 98 ? 47.058 -5.477 -45.968 1.00 43.31 98 GLY A CA 1
ATOM 735 C C . GLY A 1 98 ? 47.809 -4.832 -44.805 1.00 43.31 98 GLY A C 1
ATOM 736 O O . GLY A 1 98 ? 47.206 -4.544 -43.786 1.00 43.31 98 GLY A O 1
ATOM 737 N N . VAL A 1 99 ? 49.123 -4.627 -44.828 1.00 52.97 99 VAL A N 1
ATOM 738 C CA . VAL A 1 99 ? 49.935 -3.970 -45.859 1.00 52.97 99 VAL A CA 1
ATOM 739 C C . VAL A 1 99 ? 51.401 -4.360 -45.615 1.00 52.97 99 VAL A C 1
ATOM 741 O O . VAL A 1 99 ? 51.872 -4.156 -44.504 1.00 52.97 99 VAL A O 1
ATOM 744 N N . ASP A 1 100 ? 52.109 -4.908 -46.609 1.00 48.00 100 ASP A N 1
ATOM 745 C CA . ASP A 1 100 ? 53.404 -4.362 -47.063 1.00 48.00 100 ASP A CA 1
ATOM 746 C C . ASP A 1 100 ? 53.929 -5.096 -48.315 1.00 48.00 100 ASP A C 1
ATOM 748 O O . ASP A 1 100 ? 53.856 -6.322 -48.407 1.00 48.00 100 ASP A O 1
ATOM 752 N N . ARG A 1 101 ? 54.552 -4.300 -49.197 1.00 47.53 101 ARG A N 1
ATOM 753 C CA . ARG A 1 101 ? 55.350 -4.609 -50.409 1.00 47.53 101 ARG A CA 1
ATOM 754 C C . ARG A 1 101 ? 54.589 -4.727 -51.737 1.00 47.53 101 ARG A C 1
ATOM 756 O O . ARG A 1 101 ? 53.586 -5.433 -51.791 1.00 47.53 101 ARG A O 1
ATOM 763 N N . PRO A 1 102 ? 55.079 -4.086 -52.829 1.00 44.88 102 PRO A N 1
ATOM 764 C CA . PRO A 1 102 ? 56.512 -4.008 -53.169 1.00 44.88 102 PRO A CA 1
ATOM 765 C C . PRO A 1 102 ? 57.028 -2.681 -53.775 1.00 44.88 102 PRO A C 1
ATOM 767 O O . PRO A 1 102 ? 56.279 -1.901 -54.354 1.00 44.88 102 PRO A O 1
ATOM 770 N N . ALA A 1 103 ? 58.351 -2.510 -53.759 1.00 44.50 103 ALA A N 1
ATOM 771 C CA . ALA A 1 103 ? 59.121 -2.043 -54.916 1.00 44.50 103 ALA A CA 1
ATOM 772 C C . ALA A 1 103 ? 60.554 -2.603 -54.817 1.00 44.50 103 ALA A C 1
ATOM 774 O O . ALA A 1 103 ? 61.021 -2.875 -53.711 1.00 44.50 103 ALA A O 1
ATOM 775 N N . LEU A 1 104 ? 61.149 -2.854 -55.987 1.00 47.00 104 LEU A N 1
ATOM 776 C CA . LEU A 1 104 ? 62.417 -3.550 -56.247 1.00 47.00 104 LEU A CA 1
ATOM 777 C C . LEU A 1 104 ? 63.630 -3.043 -55.453 1.00 47.00 104 LEU A C 1
ATOM 779 O O . LEU A 1 104 ? 63.718 -1.817 -55.228 1.00 47.00 104 LEU A O 1
#

Radius of gyration: 26.78 Å; chains: 1; bounding box: 76×36×70 Å

Sequence (104 aa):
MENPAHALLPASEFLAVKETITVGNRGMPRLTAERILVQALAFVATAARYRNAAIAPSRVVDEGWHALPIGPTPQPGPMPRNPGQSLPRADGQELLRGVDRPAL

Foldseek 3Di:
DDQVLCVVDDPVLLVQLLVVLPVVDDPDDSVLSNVLLSVLSVVVVVCVVCVPDPDDDDPSNVSSVVSHDDDPDPDPDPPPDDPPPDDPPPPPDDDPDDDDDDDD